Protein AF-A0A060BRF1-F1 (afdb_monomer_lite)

Radius of gyration: 21.85 Å; chains: 1; bounding box: 48×23×69 Å

Organism: NCBI:txid218933

Sequence (74 aa):
MLKFNIDFNAPKTSLPHYWEKCVGSCHAYMALRQDYREQLSKVHRDAGFQYVRFHGLLDDDMSIIYRTNDGSLN

pLDDT: mean 95.4, std 2.92, range [79.75, 98.5]

Secondary structure (DSSP, 8-state):
-------TTSPP-----GGGTEEEEEEGGGGGSHHHHHHHHHHHHHH---EEEEE-TTSGGGTSS-B-TTS-B-

Foldseek 3Di:
DDDDDDDPPDDDDDDDPVVQEEDEDEAPLLCVDPVSVVVVVVCCVPVVHDYYDYDHPPPVSVVPWDADPVRDID

InterPro domains:
  IPR017853 Glycoside hydrolase superfamily [SSF51445] (16-66)
  IPR049166 Glycosyl hydrolases family 39, N-terminal catalytic domain [PF01229] (3-70)

Structure (mmCIF, N/CA/C/O backbone):
data_AF-A0A060BRF1-F1
#
_entry.id   AF-A0A060BRF1-F1
#
loop_
_atom_site.group_PDB
_atom_site.id
_atom_site.type_symbol
_atom_site.label_atom_id
_atom_site.label_alt_id
_atom_site.label_comp_id
_atom_site.label_asym_id
_atom_site.label_entity_id
_atom_site.label_seq_id
_atom_site.pdbx_PDB_ins_code
_atom_site.Cartn_x
_atom_site.Cartn_y
_atom_site.Cartn_z
_atom_site.occupancy
_atom_site.B_iso_or_equiv
_atom_site.auth_seq_id
_atom_site.auth_comp_id
_atom_site.auth_asym_id
_atom_site.auth_atom_id
_atom_site.pdbx_PDB_model_num
ATOM 1 N N . MET A 1 1 ? 14.954 16.338 -34.513 1.00 79.75 1 MET A N 1
ATOM 2 C CA . MET A 1 1 ? 14.593 14.957 -34.123 1.00 79.75 1 MET A CA 1
ATOM 3 C C . MET A 1 1 ? 15.737 14.406 -33.285 1.00 79.75 1 MET A C 1
ATOM 5 O O . MET A 1 1 ? 16.874 14.501 -33.732 1.00 79.75 1 MET A O 1
ATOM 9 N N . LEU A 1 2 ? 15.471 13.936 -32.066 1.00 90.94 2 LEU A N 1
ATOM 10 C CA . LEU A 1 2 ? 16.509 13.370 -31.196 1.00 90.94 2 LEU A CA 1
ATOM 11 C C . LEU A 1 2 ? 16.864 11.951 -31.672 1.00 90.94 2 LEU A C 1
ATOM 13 O O . LEU A 1 2 ? 15.968 11.192 -32.035 1.00 90.94 2 LEU A O 1
ATOM 17 N N . LYS A 1 3 ? 18.158 11.607 -31.690 1.00 92.50 3 LYS A N 1
ATOM 18 C CA . LYS A 1 3 ? 18.657 10.250 -31.966 1.00 92.50 3 LYS A CA 1
ATOM 19 C C . LYS A 1 3 ? 19.292 9.689 -30.696 1.00 92.50 3 LYS A C 1
ATOM 21 O O . LYS A 1 3 ? 20.185 10.322 -30.142 1.00 92.50 3 LYS A O 1
ATOM 26 N N . PHE A 1 4 ? 18.852 8.507 -30.274 1.00 94.25 4 PHE A N 1
ATOM 27 C CA . PHE A 1 4 ? 19.411 7.771 -29.139 1.00 94.25 4 PHE A CA 1
ATOM 28 C C . PHE A 1 4 ? 20.173 6.550 -29.665 1.00 94.25 4 PHE A C 1
ATOM 30 O O . PHE A 1 4 ? 19.649 5.819 -30.503 1.00 94.25 4 PHE A O 1
ATOM 37 N N . ASN A 1 5 ? 21.406 6.347 -29.200 1.00 94.06 5 ASN A N 1
ATOM 38 C CA . ASN A 1 5 ? 22.234 5.183 -29.518 1.00 94.06 5 ASN A CA 1
ATOM 39 C C . ASN A 1 5 ? 22.676 4.534 -28.198 1.00 94.06 5 ASN A C 1
ATOM 41 O O . ASN A 1 5 ? 23.056 5.247 -27.271 1.00 94.06 5 ASN A O 1
ATOM 45 N N . ILE A 1 6 ? 22.565 3.210 -28.105 1.00 93.81 6 ILE A N 1
ATOM 46 C CA . ILE A 1 6 ? 22.844 2.424 -26.900 1.00 93.81 6 ILE A CA 1
ATOM 47 C C . ILE A 1 6 ? 23.867 1.348 -27.273 1.00 93.81 6 ILE A C 1
ATOM 49 O O . ILE A 1 6 ? 23.620 0.557 -28.181 1.00 93.81 6 ILE A O 1
ATOM 53 N N . ASP A 1 7 ? 24.989 1.302 -26.552 1.00 95.50 7 ASP A N 1
ATOM 54 C CA . ASP A 1 7 ? 25.992 0.237 -26.652 1.00 95.50 7 ASP A CA 1
ATOM 55 C C . ASP A 1 7 ? 25.797 -0.780 -25.519 1.00 95.50 7 ASP A C 1
ATOM 57 O O . ASP A 1 7 ? 25.915 -0.454 -24.338 1.00 95.50 7 ASP A O 1
ATOM 61 N N . PHE A 1 8 ? 25.513 -2.030 -25.881 1.00 93.81 8 PHE A N 1
ATOM 62 C CA . PHE A 1 8 ? 25.291 -3.119 -24.929 1.00 93.81 8 PHE A CA 1
ATOM 63 C C . PHE A 1 8 ? 26.579 -3.636 -24.264 1.00 93.81 8 PHE A C 1
ATOM 65 O O . PHE A 1 8 ? 26.489 -4.335 -23.251 1.00 93.81 8 PHE A O 1
ATOM 72 N N . ASN A 1 9 ? 27.755 -3.294 -24.802 1.00 96.25 9 ASN A N 1
ATOM 73 C CA . ASN A 1 9 ? 29.061 -3.696 -24.269 1.00 96.25 9 ASN A CA 1
ATOM 74 C C . ASN A 1 9 ? 29.685 -2.649 -23.334 1.00 96.25 9 ASN A C 1
ATOM 76 O O . ASN A 1 9 ? 30.737 -2.904 -22.745 1.00 96.25 9 ASN A O 1
ATOM 80 N N . ALA A 1 10 ? 29.052 -1.484 -23.181 1.00 95.81 10 ALA A N 1
ATOM 81 C CA . ALA A 1 10 ? 29.547 -0.429 -22.311 1.00 95.81 10 ALA A CA 1
ATOM 82 C C . ALA A 1 10 ? 29.562 -0.862 -20.823 1.00 95.81 10 ALA A C 1
ATOM 84 O O . ALA A 1 10 ? 28.744 -1.692 -20.403 1.00 95.81 10 ALA A O 1
ATOM 85 N N . PRO A 1 11 ? 30.462 -0.295 -19.992 1.00 96.00 11 PRO A N 1
ATOM 86 C CA . PRO A 1 11 ? 30.475 -0.545 -18.552 1.00 96.00 11 PRO A CA 1
ATOM 87 C C . PRO A 1 11 ? 29.121 -0.237 -17.902 1.00 96.00 11 PRO A C 1
ATOM 89 O O . PRO A 1 11 ? 28.526 0.813 -18.141 1.00 96.00 11 PRO A O 1
ATOM 92 N N . LYS A 1 12 ? 28.644 -1.151 -17.052 1.00 95.44 12 LYS A N 1
ATOM 93 C CA . LYS A 1 12 ? 27.354 -1.031 -16.358 1.00 95.44 12 LYS A CA 1
ATOM 94 C C . LYS A 1 12 ? 27.548 -0.451 -14.965 1.00 95.44 12 LYS A C 1
ATOM 96 O O . LYS A 1 12 ? 28.514 -0.778 -14.277 1.00 95.44 12 LYS A O 1
ATOM 101 N N . THR A 1 13 ? 26.589 0.350 -14.527 1.00 95.12 13 THR A N 1
ATOM 102 C CA . THR A 1 13 ? 26.479 0.816 -13.143 1.00 95.12 13 THR A CA 1
ATOM 103 C C . THR A 1 13 ? 25.294 0.147 -12.458 1.00 95.12 13 THR A C 1
ATOM 105 O O . THR A 1 13 ? 24.383 -0.365 -13.113 1.00 95.12 13 THR A O 1
ATOM 108 N N . SER A 1 14 ? 25.315 0.120 -11.124 1.00 95.94 14 SER A N 1
ATOM 109 C CA . SER A 1 14 ? 24.153 -0.328 -10.360 1.00 95.94 14 SER A CA 1
ATOM 110 C C . SER A 1 14 ? 22.980 0.608 -10.628 1.00 95.94 14 SER A C 1
ATOM 112 O O . SER A 1 14 ? 23.126 1.829 -10.543 1.00 95.94 14 SER A O 1
ATOM 114 N N . LEU A 1 15 ? 21.822 0.025 -10.919 1.00 94.38 15 LEU A N 1
ATOM 115 C CA . LEU A 1 15 ? 20.555 0.729 -10.974 1.00 94.38 15 LEU A CA 1
ATOM 116 C C . LEU A 1 15 ? 19.789 0.369 -9.693 1.00 94.38 15 LEU A C 1
ATOM 118 O O . LEU A 1 15 ? 19.192 -0.702 -9.627 1.00 94.38 15 LEU A O 1
ATOM 122 N N . PRO A 1 16 ? 19.853 1.185 -8.628 1.00 94.75 16 PRO A N 1
ATOM 123 C CA . PRO A 1 16 ? 19.088 0.925 -7.417 1.00 94.75 16 PRO A CA 1
ATOM 124 C C . PRO A 1 16 ? 17.611 1.264 -7.647 1.00 94.75 16 PRO A C 1
ATOM 126 O O . PRO A 1 16 ? 17.264 2.417 -7.894 1.00 94.75 16 PRO A O 1
ATOM 129 N N . HIS A 1 17 ? 16.729 0.273 -7.511 1.00 94.25 17 HIS A N 1
ATOM 130 C CA . HIS A 1 17 ? 15.282 0.422 -7.718 1.00 94.25 17 HIS A CA 1
ATOM 131 C C . HIS A 1 17 ? 14.585 1.018 -6.481 1.00 94.25 17 HIS A C 1
ATOM 133 O O . HIS A 1 17 ? 13.699 0.416 -5.875 1.00 94.25 17 HIS A O 1
ATOM 139 N N . TYR A 1 18 ? 15.006 2.208 -6.047 1.00 93.75 18 TYR A N 1
ATOM 140 C CA . TYR A 1 18 ? 14.433 2.851 -4.856 1.00 93.75 18 TYR A CA 1
ATOM 141 C C . TYR A 1 18 ? 12.965 3.261 -5.050 1.00 93.75 18 TYR A C 1
ATOM 143 O O . TYR A 1 18 ? 12.229 3.363 -4.070 1.00 93.75 18 TYR A O 1
ATOM 151 N N . TRP A 1 19 ? 12.529 3.465 -6.297 1.00 93.81 19 TRP A N 1
ATOM 152 C CA . TRP A 1 19 ? 11.153 3.846 -6.634 1.00 93.81 19 TRP A CA 1
ATOM 153 C C . TRP A 1 19 ? 10.125 2.762 -6.280 1.00 93.81 19 TRP A C 1
ATOM 155 O O . TRP A 1 19 ? 8.973 3.087 -6.024 1.00 93.81 19 TRP A O 1
ATOM 165 N N . GLU A 1 20 ? 10.540 1.495 -6.200 1.00 95.81 20 GLU A N 1
ATOM 166 C CA . GLU A 1 20 ? 9.690 0.351 -5.825 1.00 95.81 20 GLU A CA 1
ATOM 167 C C . GLU A 1 20 ? 9.720 0.099 -4.312 1.00 95.81 20 GLU A C 1
ATOM 169 O O . GLU A 1 20 ? 9.046 -0.786 -3.789 1.00 95.81 20 GLU A O 1
ATOM 174 N N . LYS A 1 21 ? 10.535 0.841 -3.553 1.00 96.31 21 LYS A N 1
ATOM 175 C CA . LYS A 1 21 ? 10.766 0.502 -2.150 1.00 96.31 21 LYS A CA 1
ATOM 176 C C . LYS A 1 21 ? 9.528 0.763 -1.302 1.00 96.31 21 LYS A C 1
ATOM 178 O O . LYS A 1 21 ? 9.116 -0.111 -0.550 1.00 96.31 21 LYS A O 1
ATOM 183 N N . CYS A 1 22 ? 8.935 1.947 -1.403 1.00 96.62 22 CYS A N 1
ATOM 184 C CA . CYS A 1 22 ? 7.816 2.343 -0.557 1.00 96.62 22 CYS A CA 1
ATOM 185 C C . CYS A 1 22 ? 6.807 3.175 -1.342 1.00 96.62 22 CYS A C 1
ATOM 187 O O . CYS A 1 22 ? 7.192 4.055 -2.110 1.00 96.62 22 CYS A O 1
ATOM 189 N N . VAL A 1 23 ? 5.524 2.921 -1.098 1.00 96.50 23 VAL A N 1
ATOM 190 C CA . V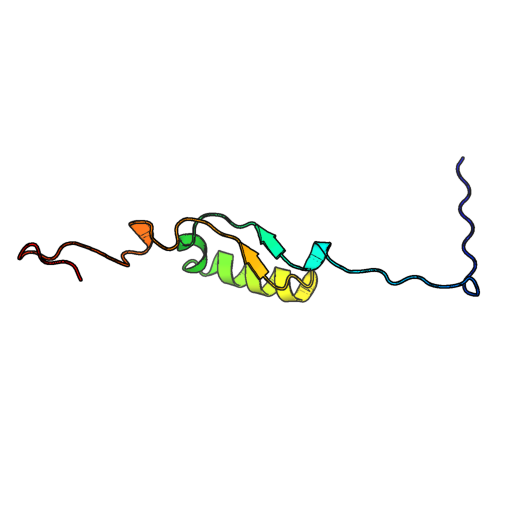AL A 1 23 ? 4.413 3.717 -1.620 1.00 96.50 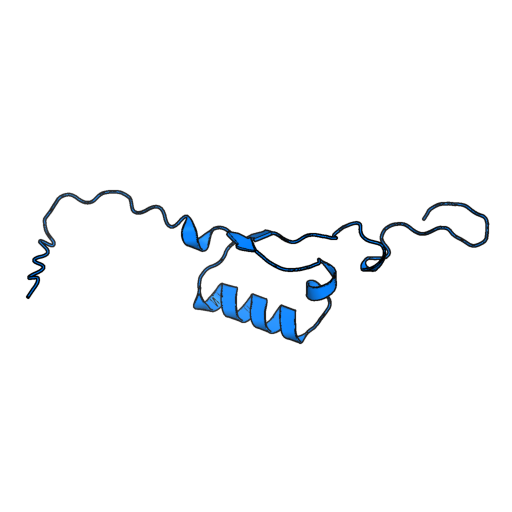23 VAL A CA 1
ATOM 191 C C . VAL A 1 23 ? 3.595 4.311 -0.476 1.00 96.50 23 VAL A C 1
ATOM 193 O O . VAL A 1 23 ? 3.490 3.740 0.611 1.00 96.50 23 VAL A O 1
ATOM 196 N N . GLY A 1 24 ? 3.032 5.494 -0.704 1.00 96.69 24 GLY A N 1
ATOM 197 C CA . GLY A 1 24 ? 2.123 6.131 0.242 1.00 96.69 24 GLY A CA 1
ATOM 198 C C . GLY A 1 24 ? 0.719 5.528 0.192 1.00 96.69 24 GLY A C 1
ATOM 199 O O . GLY A 1 24 ? 0.259 5.081 -0.855 1.00 96.69 24 GLY A O 1
ATOM 200 N N . SER A 1 25 ? 0.024 5.570 1.323 1.00 96.50 25 SER A N 1
ATOM 201 C CA . SER A 1 25 ? -1.412 5.318 1.423 1.00 96.50 25 SER A CA 1
ATOM 202 C C . SER A 1 25 ? -2.082 6.311 2.382 1.00 96.50 25 SER A C 1
ATOM 204 O O . SER A 1 25 ? -1.414 7.127 3.027 1.00 96.50 25 SER A O 1
ATOM 206 N N . CYS A 1 26 ? -3.413 6.255 2.429 1.00 95.62 26 CYS A N 1
ATOM 207 C CA . CYS A 1 26 ? -4.280 7.049 3.292 1.00 95.62 26 CYS A CA 1
ATOM 208 C C . CYS A 1 26 ? -4.210 6.569 4.762 1.00 95.62 26 CYS A C 1
ATOM 210 O O . CYS A 1 26 ? -3.156 6.129 5.217 1.00 95.62 26 CYS A O 1
ATOM 212 N N . HIS A 1 27 ? -5.303 6.666 5.520 1.00 97.38 27 HIS A N 1
ATOM 213 C CA . HIS A 1 27 ? -5.385 6.186 6.900 1.00 97.38 27 HIS A CA 1
ATOM 214 C C . HIS A 1 27 ? -5.298 4.652 6.994 1.00 97.38 27 HIS A C 1
ATOM 216 O O . HIS A 1 27 ? -5.720 3.933 6.083 1.00 97.38 27 HIS A O 1
ATOM 222 N N . ALA A 1 28 ? -4.820 4.153 8.137 1.00 97.19 28 ALA A N 1
ATOM 223 C CA . ALA A 1 28 ? -4.718 2.732 8.470 1.00 97.19 28 ALA A CA 1
ATOM 224 C C . ALA A 1 28 ? -6.053 1.993 8.300 1.00 97.19 28 ALA A C 1
ATOM 226 O O . ALA A 1 28 ? -6.068 0.857 7.827 1.00 97.19 28 ALA A O 1
ATOM 227 N N . TYR A 1 29 ? -7.168 2.672 8.587 1.00 96.81 29 TYR A N 1
ATOM 228 C CA . TYR A 1 29 ? -8.522 2.149 8.418 1.00 96.81 29 TYR A CA 1
ATOM 229 C C . TYR A 1 29 ? -8.788 1.600 7.006 1.00 96.81 29 TYR A C 1
ATOM 231 O O . TYR A 1 29 ? -9.483 0.596 6.847 1.00 96.81 29 TYR A O 1
ATOM 239 N N . MET A 1 30 ? -8.178 2.182 5.963 1.00 97.38 30 MET A N 1
ATOM 240 C CA . MET A 1 30 ? -8.321 1.677 4.591 1.00 97.38 30 MET A CA 1
ATOM 241 C C . MET A 1 30 ? -7.874 0.219 4.455 1.00 97.38 30 MET A C 1
ATOM 243 O O . MET A 1 30 ? -8.478 -0.526 3.689 1.00 97.38 30 MET A O 1
ATOM 247 N N . ALA A 1 31 ? -6.879 -0.216 5.234 1.00 96.06 31 ALA A N 1
ATOM 248 C CA . ALA A 1 31 ? -6.386 -1.591 5.224 1.00 96.06 31 ALA A CA 1
ATOM 249 C C . ALA A 1 31 ? -7.416 -2.622 5.717 1.00 96.06 31 ALA A C 1
ATOM 251 O O . ALA A 1 31 ? -7.261 -3.809 5.428 1.00 96.06 31 ALA A O 1
ATOM 252 N N . LEU A 1 32 ? -8.475 -2.190 6.410 1.00 96.06 32 LEU A N 1
ATOM 253 C CA . LEU A 1 32 ? -9.574 -3.056 6.842 1.00 96.06 32 LEU A CA 1
ATOM 254 C C . LEU A 1 32 ? -10.573 -3.336 5.712 1.00 96.06 32 LEU A C 1
ATOM 256 O O . LEU A 1 32 ? -11.291 -4.337 5.758 1.00 96.06 32 LEU A O 1
ATOM 260 N N . ARG A 1 33 ? -10.611 -2.490 4.676 1.00 98.00 33 ARG A N 1
ATOM 261 C CA . ARG A 1 33 ? -11.524 -2.658 3.543 1.00 98.00 33 ARG A CA 1
ATOM 262 C C . ARG A 1 33 ? -10.997 -3.700 2.556 1.00 98.00 33 ARG A C 1
ATOM 264 O O . ARG A 1 33 ? -9.822 -3.703 2.185 1.00 98.00 33 ARG A O 1
ATOM 271 N N . GLN A 1 34 ? -11.887 -4.574 2.095 1.00 98.50 34 GLN A N 1
ATOM 272 C CA . GLN A 1 34 ? -11.541 -5.662 1.177 1.00 98.50 34 GLN A CA 1
ATOM 273 C C . GLN A 1 34 ? -11.044 -5.155 -0.187 1.00 98.50 34 GLN A C 1
ATOM 275 O O . GLN A 1 34 ? -10.043 -5.653 -0.697 1.00 98.50 34 GLN A O 1
ATOM 280 N N . ASP A 1 35 ? -11.685 -4.125 -0.739 1.00 98.38 35 ASP A N 1
ATOM 281 C CA . ASP A 1 35 ? -11.316 -3.521 -2.024 1.00 98.38 35 ASP A CA 1
ATOM 282 C C . ASP A 1 35 ? -9.881 -2.971 -2.013 1.00 98.38 35 ASP A C 1
ATOM 284 O O . ASP A 1 35 ? -9.093 -3.196 -2.933 1.00 98.38 35 ASP A O 1
ATOM 288 N N . TYR A 1 36 ? -9.500 -2.306 -0.927 1.00 97.88 36 TYR A N 1
ATOM 289 C CA . TYR A 1 36 ? -8.150 -1.795 -0.747 1.00 97.88 36 TYR A CA 1
ATOM 290 C C . TYR A 1 36 ? -7.116 -2.928 -0.616 1.00 97.88 36 TYR A C 1
ATOM 292 O O . TYR A 1 36 ? -6.034 -2.852 -1.201 1.00 97.88 36 TYR A O 1
ATOM 300 N N . ARG A 1 37 ? -7.441 -4.017 0.092 1.00 97.94 37 ARG A N 1
ATOM 301 C CA . ARG A 1 37 ? -6.555 -5.193 0.223 1.00 97.94 37 ARG A CA 1
ATOM 302 C C . ARG A 1 37 ? -6.317 -5.898 -1.115 1.00 97.94 37 ARG A C 1
ATOM 304 O O . ARG A 1 37 ? -5.205 -6.366 -1.381 1.00 97.94 37 ARG A O 1
ATOM 311 N N . GLU A 1 38 ? -7.332 -5.947 -1.973 1.00 98.50 38 GLU A N 1
ATOM 312 C CA . GLU A 1 38 ? -7.214 -6.463 -3.340 1.00 98.50 38 GLU A CA 1
ATOM 313 C C . GLU A 1 38 ? -6.291 -5.586 -4.190 1.00 98.50 38 GLU A C 1
ATOM 315 O O . GLU A 1 38 ? -5.402 -6.106 -4.871 1.00 98.50 38 GLU A O 1
ATOM 320 N N . GLN A 1 39 ? -6.430 -4.259 -4.091 1.00 97.50 39 GLN A N 1
ATOM 321 C CA . GLN A 1 39 ? -5.537 -3.323 -4.775 1.00 97.50 39 GLN A CA 1
ATOM 322 C C . GLN A 1 39 ? -4.098 -3.410 -4.270 1.00 97.50 39 GLN A C 1
ATOM 324 O O . GLN A 1 39 ? -3.184 -3.458 -5.089 1.00 97.50 39 GLN A O 1
ATOM 329 N N . LEU A 1 40 ? -3.880 -3.506 -2.955 1.00 96.44 40 LEU A N 1
ATOM 330 C CA . LEU A 1 40 ? -2.545 -3.719 -2.392 1.00 96.44 40 LEU A CA 1
ATOM 331 C C . LEU A 1 40 ? -1.899 -4.990 -2.943 1.00 96.44 40 LEU A C 1
ATOM 333 O O . LEU A 1 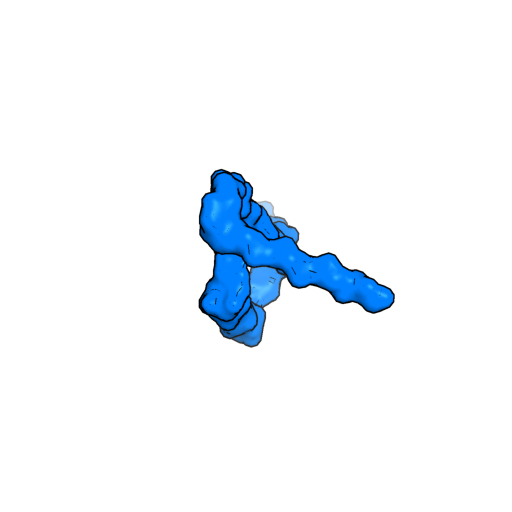40 ? -0.750 -4.966 -3.380 1.00 96.44 40 LEU A O 1
ATOM 337 N N . SER A 1 41 ? -2.655 -6.088 -2.979 1.00 97.56 41 SER A N 1
ATOM 338 C CA . SER A 1 41 ? -2.171 -7.361 -3.518 1.00 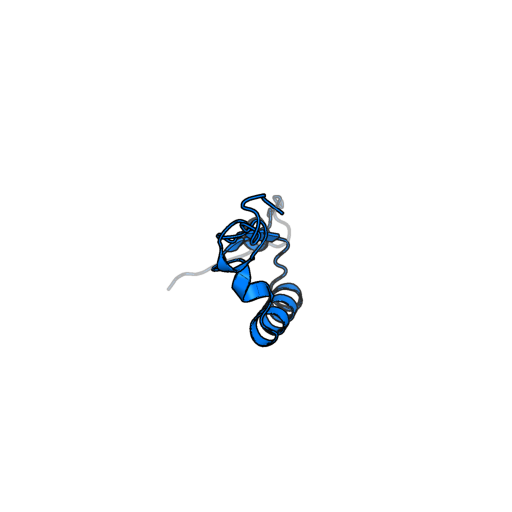97.56 41 SER A CA 1
ATOM 339 C C . SER A 1 41 ? -1.831 -7.253 -5.006 1.00 97.56 41 SER A C 1
ATOM 341 O O . SER A 1 41 ? -0.826 -7.800 -5.456 1.00 97.56 41 SER A O 1
ATOM 343 N N . LYS A 1 42 ? -2.652 -6.532 -5.779 1.00 98.00 42 LYS A N 1
ATOM 344 C CA . LYS A 1 42 ? -2.408 -6.273 -7.201 1.00 98.00 42 LYS A CA 1
ATOM 345 C C . LYS A 1 42 ? -1.147 -5.432 -7.409 1.00 98.00 42 LYS A C 1
ATOM 347 O O . LYS A 1 42 ? -0.302 -5.792 -8.215 1.00 98.00 42 LYS A O 1
ATOM 352 N N . VAL A 1 43 ? -1.010 -4.335 -6.675 1.00 96.25 43 VAL A N 1
ATOM 353 C CA . VAL A 1 43 ? 0.103 -3.386 -6.801 1.00 96.25 43 VAL A CA 1
ATOM 354 C C . VAL A 1 43 ? 1.428 -4.012 -6.361 1.00 96.25 43 VAL A C 1
ATOM 356 O O . VAL A 1 43 ? 2.448 -3.782 -7.004 1.00 96.25 43 VAL A O 1
ATOM 359 N N . HIS A 1 44 ? 1.421 -4.867 -5.337 1.00 96.75 44 HIS A N 1
ATOM 360 C CA . HIS A 1 44 ? 2.599 -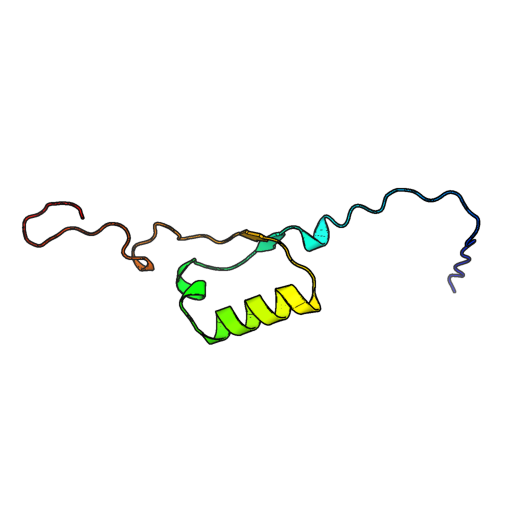5.652 -4.974 1.00 96.75 44 HIS A CA 1
ATOM 361 C C . HIS A 1 44 ? 3.031 -6.599 -6.107 1.00 96.75 44 HIS A C 1
ATOM 363 O O . HIS A 1 44 ? 4.201 -6.597 -6.484 1.00 96.75 44 HIS A O 1
ATOM 369 N N . ARG A 1 45 ? 2.093 -7.366 -6.688 1.00 97.75 45 ARG A N 1
ATOM 370 C CA . ARG A 1 45 ? 2.394 -8.307 -7.785 1.00 97.75 45 ARG A CA 1
ATOM 371 C C . ARG A 1 45 ? 2.851 -7.614 -9.066 1.00 97.75 45 ARG A C 1
ATOM 373 O O . ARG A 1 45 ? 3.785 -8.088 -9.701 1.00 97.75 45 ARG A O 1
ATOM 380 N N . ASP A 1 46 ? 2.185 -6.528 -9.444 1.00 97.44 46 ASP A N 1
ATOM 381 C CA . ASP A 1 46 ? 2.340 -5.942 -10.778 1.00 97.44 46 ASP A CA 1
ATOM 382 C C . ASP A 1 46 ? 3.388 -4.820 -10.817 1.00 97.44 46 ASP A C 1
ATOM 384 O O . ASP A 1 46 ? 3.985 -4.586 -11.864 1.00 97.44 46 ASP A O 1
ATOM 388 N N . ALA A 1 47 ? 3.602 -4.110 -9.701 1.00 95.06 47 ALA A N 1
ATOM 389 C CA . ALA A 1 47 ? 4.509 -2.959 -9.620 1.00 95.06 47 ALA A CA 1
ATOM 390 C C . ALA A 1 47 ? 5.679 -3.148 -8.636 1.00 95.06 47 ALA A C 1
ATOM 392 O O . ALA A 1 47 ? 6.547 -2.283 -8.564 1.00 95.06 47 ALA A O 1
ATOM 393 N N . GLY A 1 48 ? 5.721 -4.250 -7.878 1.00 96.19 48 GLY A N 1
ATOM 394 C CA . GLY A 1 48 ? 6.886 -4.624 -7.067 1.00 96.19 48 GLY A CA 1
ATOM 395 C C . GLY A 1 48 ? 7.058 -3.864 -5.748 1.00 96.19 48 GLY A C 1
ATOM 396 O O . GLY A 1 48 ? 8.099 -4.000 -5.103 1.00 96.19 48 GLY A O 1
ATOM 397 N N . PHE A 1 49 ? 6.061 -3.085 -5.306 1.00 97.56 49 PHE A N 1
ATOM 398 C CA . PHE A 1 49 ? 6.193 -2.308 -4.070 1.00 97.56 49 PHE A CA 1
ATOM 399 C C . PHE A 1 49 ? 6.414 -3.187 -2.832 1.00 97.56 49 PHE A C 1
ATOM 401 O O . PHE A 1 49 ? 5.701 -4.172 -2.623 1.00 97.56 49 PHE A O 1
ATOM 408 N N . GLN A 1 50 ? 7.380 -2.804 -1.989 1.00 96.19 50 GLN A N 1
ATOM 409 C CA . GLN A 1 50 ? 7.789 -3.596 -0.816 1.00 96.19 50 GLN A CA 1
ATOM 410 C C . GLN A 1 50 ? 7.189 -3.100 0.506 1.00 96.19 50 GLN A C 1
ATOM 412 O O . GLN A 1 50 ? 6.921 -3.902 1.397 1.00 96.19 50 GLN A O 1
ATOM 417 N N . TYR A 1 51 ? 6.981 -1.790 0.644 1.00 97.44 51 TYR A N 1
ATOM 418 C CA . TYR A 1 51 ? 6.468 -1.166 1.863 1.00 97.44 51 TYR A CA 1
ATOM 419 C C . TYR A 1 51 ? 5.329 -0.194 1.555 1.00 97.44 51 TYR A C 1
ATOM 421 O O . TYR A 1 51 ? 5.278 0.413 0.484 1.00 97.44 51 TYR A O 1
ATOM 429 N N . VAL A 1 52 ? 4.445 -0.010 2.536 1.00 97.12 52 VAL A N 1
ATOM 430 C CA . VAL A 1 52 ? 3.390 1.005 2.509 1.00 97.12 52 VAL A CA 1
ATOM 431 C C . VAL A 1 52 ? 3.562 1.919 3.712 1.00 97.12 52 VAL A C 1
ATOM 433 O O . VAL A 1 52 ? 3.632 1.449 4.846 1.00 97.12 52 VAL A O 1
ATOM 436 N N . ARG A 1 53 ? 3.595 3.230 3.472 1.00 98.12 53 ARG A N 1
ATOM 437 C CA . ARG A 1 53 ? 3.555 4.247 4.527 1.00 98.12 53 ARG A CA 1
ATOM 438 C C . ARG A 1 53 ? 2.164 4.861 4.574 1.00 98.12 53 ARG A C 1
ATOM 440 O O . ARG A 1 53 ? 1.728 5.482 3.608 1.00 98.12 53 ARG A O 1
ATOM 447 N N . PHE A 1 54 ? 1.511 4.761 5.722 1.00 98.12 54 PHE A N 1
ATOM 448 C CA . PHE A 1 54 ? 0.179 5.306 5.978 1.00 98.12 54 PHE A CA 1
ATOM 449 C C . PHE A 1 54 ? 0.159 6.106 7.286 1.00 98.12 54 PHE A C 1
ATOM 451 O O . PHE A 1 54 ? 1.154 6.152 8.012 1.00 98.12 54 PHE A O 1
ATOM 458 N N . HIS A 1 55 ? -0.953 6.780 7.554 1.00 98.06 55 HIS A N 1
ATOM 459 C CA . HIS A 1 55 ? -1.192 7.533 8.789 1.00 98.06 55 HIS A CA 1
ATOM 460 C C . HIS A 1 55 ? -2.349 6.918 9.586 1.00 98.06 55 HIS A C 1
ATOM 462 O O . HIS A 1 55 ? -3.001 5.994 9.114 1.00 98.06 55 HIS A O 1
ATOM 468 N N . GLY A 1 56 ? -2.572 7.383 10.814 1.00 97.06 56 GLY A N 1
ATOM 469 C CA . GLY A 1 56 ? -3.737 6.990 11.610 1.00 97.06 56 GLY A CA 1
ATOM 470 C C . GLY A 1 56 ? -3.726 5.566 12.161 1.00 97.06 56 GLY A C 1
ATOM 471 O O . GLY A 1 56 ? -4.780 4.983 12.375 1.00 97.06 56 GLY A O 1
ATOM 472 N N . LEU A 1 57 ? -2.544 4.984 12.397 1.00 96.50 57 LEU A N 1
ATOM 473 C CA . LEU A 1 57 ? -2.444 3.683 13.076 1.00 96.50 57 LEU A CA 1
ATOM 474 C C . LEU A 1 57 ? -3.026 3.727 14.499 1.00 96.50 57 LEU A C 1
ATOM 476 O O . LEU A 1 57 ? -3.554 2.727 14.970 1.00 96.50 57 LEU A O 1
ATOM 480 N N . LEU A 1 58 ? -2.901 4.876 15.166 1.00 96.00 58 LEU A N 1
ATOM 481 C CA . LEU A 1 58 ? -3.347 5.109 16.541 1.00 96.00 58 LEU A CA 1
ATOM 482 C C . LEU A 1 58 ? -4.535 6.084 16.609 1.00 96.00 58 LEU A C 1
ATOM 484 O O . LEU A 1 58 ? -4.797 6.631 17.674 1.00 96.00 58 LEU A O 1
ATOM 488 N N . ASP A 1 59 ? -5.209 6.333 15.482 1.00 95.50 59 ASP A N 1
ATOM 489 C CA . ASP A 1 59 ? -6.420 7.160 15.458 1.00 95.50 59 ASP A CA 1
ATOM 490 C C . ASP A 1 59 ? -7.611 6.375 16.035 1.00 95.50 59 ASP A C 1
ATOM 492 O O . ASP A 1 59 ? -7.622 5.138 16.026 1.00 95.50 59 ASP A O 1
ATOM 496 N N . ASP A 1 60 ? -8.645 7.095 16.477 1.00 93.88 60 ASP A N 1
ATOM 497 C CA . ASP A 1 60 ? -9.855 6.519 17.083 1.00 93.88 60 ASP A CA 1
ATOM 498 C C . ASP A 1 60 ? -10.568 5.509 16.158 1.00 93.88 60 ASP A C 1
ATOM 500 O O . ASP A 1 60 ? -11.136 4.522 16.635 1.00 93.88 60 ASP A O 1
ATOM 504 N N . ASP A 1 61 ? -10.454 5.682 14.835 1.00 93.81 61 ASP A N 1
ATOM 505 C CA . ASP A 1 61 ? -10.972 4.760 13.809 1.00 93.81 61 ASP A CA 1
ATOM 506 C C . ASP A 1 61 ? -10.436 3.326 13.956 1.00 93.81 61 ASP A C 1
ATOM 508 O O . ASP A 1 61 ? -11.083 2.364 13.540 1.00 93.81 61 ASP A O 1
ATOM 512 N N . MET A 1 62 ? -9.238 3.176 14.528 1.00 95.56 62 MET A N 1
ATOM 513 C CA . MET A 1 62 ? -8.606 1.880 14.771 1.00 95.56 62 MET A CA 1
ATOM 514 C C . MET A 1 62 ? -8.969 1.294 16.138 1.00 95.56 62 MET A C 1
ATOM 516 O O . MET A 1 62 ? -8.664 0.129 16.388 1.00 95.56 62 MET A O 1
ATOM 520 N N . SER A 1 63 ? -9.610 2.080 17.014 1.00 94.25 63 SER A N 1
ATOM 521 C CA . SER A 1 63 ? -10.090 1.665 18.341 1.00 94.25 63 SER A CA 1
ATOM 522 C C . SER A 1 63 ? -9.032 0.935 19.185 1.00 94.25 63 SER A C 1
ATOM 524 O O . SER A 1 63 ? -9.348 0.010 19.928 1.00 94.25 63 SER A O 1
ATOM 526 N N . ILE A 1 64 ? -7.762 1.345 19.057 1.00 93.69 64 ILE A N 1
ATOM 527 C CA . ILE A 1 64 ? -6.622 0.712 19.743 1.00 93.69 64 ILE A CA 1
ATOM 528 C C . ILE A 1 64 ? -6.674 0.966 21.249 1.00 93.69 64 ILE A C 1
ATOM 530 O O . ILE A 1 64 ? -6.392 0.062 22.024 1.00 93.69 64 ILE A O 1
ATOM 534 N N . ILE A 1 65 ? -7.034 2.189 21.642 1.00 94.00 65 ILE A N 1
ATOM 535 C CA . ILE A 1 65 ? -7.249 2.596 23.030 1.00 94.00 65 ILE A CA 1
ATOM 536 C C . ILE A 1 65 ? -8.610 3.274 23.090 1.00 94.00 65 ILE A C 1
ATOM 538 O O . ILE A 1 65 ? -8.894 4.185 22.316 1.00 94.00 65 ILE A O 1
ATOM 542 N N . TYR A 1 66 ? -9.442 2.860 24.035 1.00 93.19 66 TYR A N 1
ATOM 543 C CA . TYR A 1 66 ? -10.704 3.521 24.335 1.00 93.19 66 TYR A CA 1
ATOM 544 C C . TYR A 1 66 ? -10.967 3.463 25.835 1.00 93.19 66 TYR A C 1
ATOM 546 O O . TYR A 1 66 ? -10.381 2.668 26.575 1.00 93.19 66 TYR A O 1
ATOM 554 N N . ARG A 1 67 ? -11.835 4.360 26.298 1.00 93.75 67 ARG A N 1
ATOM 555 C CA . ARG A 1 67 ? -12.208 4.444 27.705 1.00 93.75 67 ARG A CA 1
ATOM 556 C C . ARG A 1 67 ? -13.397 3.520 27.959 1.00 93.75 67 ARG A C 1
ATOM 558 O O . ARG A 1 67 ? -14.400 3.600 27.253 1.00 93.75 67 ARG A O 1
ATOM 565 N N . THR A 1 68 ? -13.278 2.639 28.940 1.00 93.50 68 THR A N 1
ATOM 566 C CA . THR A 1 68 ? -14.366 1.744 29.349 1.00 93.50 68 THR A CA 1
ATOM 567 C C . THR A 1 68 ? -15.386 2.500 30.213 1.00 93.50 68 THR A C 1
ATOM 569 O O . THR A 1 68 ? -15.156 3.637 30.639 1.00 93.50 68 THR A O 1
ATOM 572 N N . ASN A 1 69 ? -16.524 1.864 30.503 1.00 94.00 69 ASN A N 1
ATOM 573 C CA . ASN A 1 69 ? -17.598 2.475 31.296 1.00 94.00 69 ASN A CA 1
ATOM 574 C C . ASN A 1 69 ? -17.17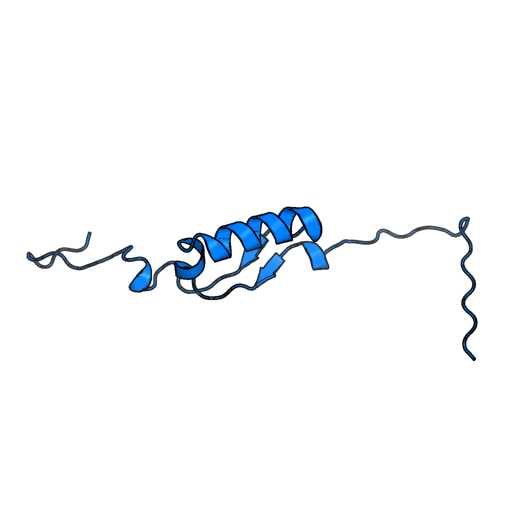0 2.856 32.724 1.00 94.00 69 ASN A C 1
ATOM 576 O O . ASN A 1 69 ? -17.781 3.742 33.316 1.00 94.00 69 ASN A O 1
ATOM 580 N N . ASP A 1 70 ? -16.144 2.203 33.280 1.00 95.75 70 ASP A N 1
ATOM 581 C CA . ASP A 1 70 ? -15.609 2.510 34.613 1.00 95.75 70 ASP A CA 1
ATOM 582 C C . ASP A 1 70 ? -14.492 3.573 34.598 1.00 95.75 70 ASP A C 1
ATOM 584 O O . ASP A 1 70 ? -13.972 3.953 35.647 1.00 95.75 70 ASP A O 1
ATOM 588 N N . GLY A 1 71 ? -14.151 4.099 33.416 1.00 91.88 71 GLY A N 1
ATOM 589 C CA . GLY A 1 71 ? -13.163 5.159 33.231 1.00 91.88 71 GLY A CA 1
ATOM 590 C C . GLY A 1 71 ? -11.730 4.676 32.996 1.00 91.88 71 GLY A C 1
ATOM 591 O O . GLY A 1 71 ? -10.871 5.519 32.694 1.00 91.88 71 GLY A O 1
ATOM 592 N N . SER A 1 72 ? -11.467 3.367 33.089 1.00 95.31 72 SER A N 1
ATOM 593 C CA . SER A 1 72 ? -10.166 2.769 32.763 1.00 95.31 72 SER A CA 1
ATOM 594 C C . SER A 1 72 ? -9.869 2.801 31.255 1.00 95.31 72 SER A C 1
ATOM 596 O O . SER A 1 72 ? -10.766 2.965 30.425 1.00 95.31 72 SER A O 1
ATOM 598 N N . LEU A 1 73 ? -8.582 2.714 30.897 1.00 93.38 73 LEU A N 1
ATOM 599 C CA . LEU A 1 73 ? -8.134 2.553 29.511 1.00 93.38 73 LEU A CA 1
ATOM 600 C C . LEU A 1 73 ? -7.970 1.062 29.222 1.00 93.38 73 LEU A C 1
ATOM 602 O O . LEU A 1 73 ? -7.371 0.354 30.035 1.00 93.38 73 LEU A O 1
ATOM 606 N N . ASN A 1 74 ? -8.510 0.613 28.088 1.00 82.69 74 ASN A N 1
ATOM 607 C CA . ASN A 1 74 ? -8.209 -0.709 27.542 1.00 82.69 74 ASN A CA 1
ATOM 608 C C . ASN A 1 74 ? -6.874 -0.712 26.799 1.00 82.69 74 ASN A C 1
ATOM 610 O O . ASN A 1 74 ? -6.563 0.327 26.175 1.00 82.69 74 ASN A O 1
#